Protein AF-A0A2D9SMF4-F1 (afdb_monomer_lite)

Radius of gyration: 14.42 Å; chains: 1; bounding box: 42×26×38 Å

Structure (mmCIF, N/CA/C/O backbone):
data_AF-A0A2D9SMF4-F1
#
_entry.id   AF-A0A2D9SMF4-F1
#
loop_
_atom_site.group_PDB
_atom_site.id
_atom_site.type_symbol
_atom_site.label_atom_id
_atom_site.label_alt_id
_atom_site.label_comp_id
_atom_site.label_asym_id
_atom_site.label_entity_id
_atom_site.label_seq_id
_atom_site.pdbx_PDB_ins_code
_atom_site.Cartn_x
_atom_site.Cartn_y
_atom_site.Cartn_z
_atom_site.occupancy
_atom_site.B_iso_or_equiv
_atom_site.auth_seq_id
_atom_site.auth_comp_id
_atom_site.auth_asym_id
_atom_site.auth_atom_id
_atom_site.pdbx_PDB_model_num
ATOM 1 N N . MET A 1 1 ? 7.906 -15.398 -2.669 1.00 66.38 1 MET A N 1
ATOM 2 C CA . MET A 1 1 ? 8.254 -15.524 -1.232 1.00 66.38 1 MET A CA 1
ATOM 3 C C . MET A 1 1 ? 7.591 -14.333 -0.578 1.00 66.38 1 MET A C 1
ATOM 5 O O . MET A 1 1 ? 7.629 -13.285 -1.203 1.00 66.38 1 MET A O 1
ATOM 9 N N . ALA A 1 2 ? 6.943 -14.506 0.573 1.00 82.75 2 ALA A N 1
ATOM 10 C CA . ALA A 1 2 ? 6.268 -13.397 1.237 1.00 82.75 2 ALA A CA 1
ATOM 11 C C . ALA A 1 2 ? 7.266 -12.656 2.137 1.00 82.75 2 ALA A C 1
ATOM 13 O O . ALA A 1 2 ? 7.947 -13.290 2.951 1.00 82.75 2 ALA A O 1
ATOM 14 N N . TYR A 1 3 ? 7.357 -11.345 1.957 1.00 92.56 3 TYR A N 1
ATOM 15 C CA . TYR A 1 3 ? 8.221 -10.429 2.697 1.00 92.56 3 TYR A CA 1
ATOM 16 C C . TYR A 1 3 ? 7.369 -9.547 3.600 1.00 92.56 3 TYR A C 1
ATOM 18 O O . TYR A 1 3 ? 6.194 -9.333 3.318 1.00 92.56 3 TYR A O 1
ATOM 26 N N . GLU A 1 4 ? 7.949 -9.032 4.682 1.00 94.94 4 GLU A N 1
ATOM 27 C CA . GLU A 1 4 ? 7.262 -8.147 5.623 1.00 94.94 4 GLU A CA 1
ATOM 28 C C . GLU A 1 4 ? 8.028 -6.828 5.755 1.00 94.94 4 GLU A C 1
ATOM 30 O O . GLU A 1 4 ? 9.253 -6.827 5.874 1.00 94.94 4 GLU A O 1
ATOM 35 N N . HIS A 1 5 ? 7.305 -5.709 5.748 1.00 96.12 5 HIS A N 1
ATOM 36 C CA . HIS A 1 5 ? 7.862 -4.371 5.917 1.00 96.12 5 HIS A CA 1
ATOM 37 C C . HIS A 1 5 ? 6.987 -3.506 6.828 1.00 96.12 5 HIS A C 1
ATOM 39 O O . HIS A 1 5 ? 5.758 -3.479 6.710 1.00 96.12 5 HIS A O 1
ATOM 45 N N . GLU A 1 6 ? 7.622 -2.770 7.737 1.00 97.31 6 GLU A N 1
ATOM 46 C CA . GLU A 1 6 ? 6.954 -1.799 8.604 1.00 97.31 6 GLU A CA 1
ATOM 47 C C . GLU A 1 6 ? 7.037 -0.402 7.986 1.00 97.31 6 GLU A C 1
ATOM 49 O O . GLU A 1 6 ? 8.119 0.137 7.770 1.00 97.31 6 GLU A O 1
ATOM 54 N N . THR A 1 7 ? 5.884 0.224 7.753 1.00 96.81 7 THR A N 1
ATOM 55 C CA . THR A 1 7 ? 5.809 1.570 7.173 1.00 96.81 7 THR A CA 1
ATOM 56 C C . THR A 1 7 ? 4.678 2.388 7.793 1.00 96.81 7 THR A C 1
ATOM 58 O O . THR A 1 7 ? 4.005 1.984 8.747 1.00 96.81 7 THR A O 1
ATOM 61 N N . THR A 1 8 ? 4.455 3.584 7.261 1.00 97.00 8 THR A N 1
ATOM 62 C CA . THR A 1 8 ? 3.312 4.423 7.596 1.00 97.00 8 THR A CA 1
ATOM 63 C C . THR A 1 8 ? 2.464 4.699 6.366 1.00 97.00 8 THR A C 1
ATOM 65 O O . THR A 1 8 ? 2.980 4.796 5.259 1.00 97.00 8 THR A O 1
ATOM 68 N N . VAL A 1 9 ? 1.156 4.859 6.560 1.00 95.81 9 VAL A N 1
ATOM 69 C CA . VAL A 1 9 ? 0.205 5.234 5.502 1.00 95.81 9 VAL A CA 1
ATOM 70 C C . VAL A 1 9 ? -0.640 6.434 5.912 1.00 95.81 9 VAL A C 1
ATOM 72 O O . VAL A 1 9 ? -0.757 6.757 7.097 1.00 95.81 9 VAL A O 1
ATOM 75 N N . LEU A 1 10 ? -1.259 7.098 4.935 1.00 94.44 10 LEU A N 1
ATOM 76 C CA . LEU A 1 10 ? -2.224 8.186 5.132 1.00 94.44 10 LEU A CA 1
ATOM 77 C C . LEU A 1 10 ? -1.696 9.316 6.036 1.00 94.44 10 LEU A C 1
ATOM 79 O O . LEU A 1 10 ? -2.441 9.875 6.845 1.00 94.44 10 LEU A O 1
ATOM 83 N N . GLY A 1 11 ? -0.408 9.640 5.910 1.00 88.81 11 GLY A N 1
ATOM 84 C CA . GLY A 1 11 ? 0.231 10.709 6.680 1.00 88.81 11 GLY A CA 1
ATOM 85 C C . GLY A 1 11 ? 0.642 10.327 8.106 1.00 88.81 11 GLY A C 1
ATOM 86 O O . GLY A 1 11 ? 0.727 11.213 8.955 1.00 88.81 11 GLY A O 1
ATOM 87 N N . GLY A 1 12 ? 0.894 9.041 8.381 1.00 94.81 12 GLY A N 1
ATOM 88 C CA . GLY A 1 12 ? 1.605 8.617 9.595 1.00 94.81 12 GLY A CA 1
ATOM 89 C C . GLY A 1 12 ? 0.977 7.469 10.384 1.00 94.81 12 GLY A C 1
ATOM 90 O O . GLY A 1 12 ? 1.433 7.190 11.488 1.00 94.81 12 GLY A O 1
ATOM 91 N N . LEU A 1 13 ? -0.068 6.810 9.875 1.00 96.75 13 LEU A N 1
ATOM 92 C CA . LEU A 1 13 ? -0.634 5.627 10.524 1.00 96.75 13 LEU A CA 1
ATOM 93 C C . LEU A 1 13 ? 0.337 4.443 10.368 1.00 96.75 13 LEU A C 1
ATOM 95 O O . LEU A 1 13 ? 0.529 4.015 9.232 1.00 96.75 13 LEU A O 1
ATOM 99 N N . PRO A 1 14 ? 0.908 3.880 11.451 1.00 97.81 14 PRO A N 1
ATOM 100 C CA . PRO A 1 14 ? 1.838 2.760 11.344 1.00 97.81 14 PRO A CA 1
ATOM 101 C C . PRO A 1 14 ? 1.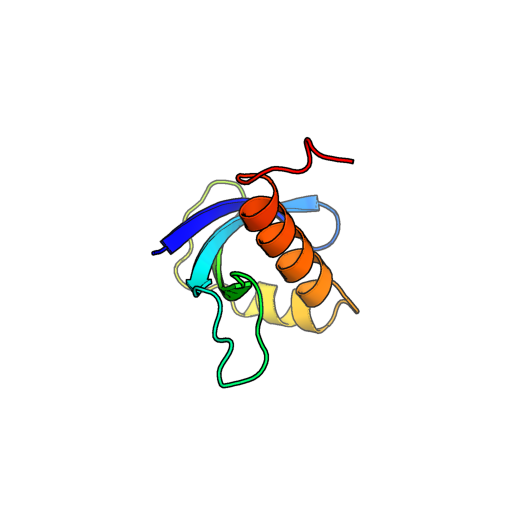116 1.488 10.911 1.00 97.81 14 PRO A C 1
ATOM 103 O O . PRO A 1 14 ? 0.076 1.129 11.483 1.00 97.81 14 PRO A O 1
ATOM 106 N N . VAL A 1 15 ? 1.683 0.795 9.932 1.00 97.88 15 VAL A N 1
ATOM 107 C CA . VAL A 1 15 ? 1.181 -0.473 9.412 1.00 97.88 15 VAL A CA 1
ATOM 108 C C . VAL A 1 15 ? 2.334 -1.429 9.145 1.00 97.88 15 VAL A C 1
ATOM 110 O O . VAL A 1 15 ? 3.454 -1.010 8.869 1.00 97.88 15 VAL A O 1
ATOM 113 N N . THR A 1 16 ? 2.023 -2.714 9.193 1.00 97.75 16 THR A N 1
ATOM 114 C CA . THR A 1 16 ? 2.897 -3.774 8.699 1.00 97.75 16 THR A CA 1
ATOM 115 C C . THR A 1 16 ? 2.283 -4.302 7.415 1.00 97.75 16 THR A C 1
ATOM 117 O O . THR A 1 16 ? 1.094 -4.653 7.400 1.00 97.75 16 THR A O 1
ATOM 120 N N . ILE A 1 17 ? 3.074 -4.308 6.351 1.00 96.44 17 ILE A N 1
ATOM 121 C CA . ILE A 1 17 ? 2.702 -4.794 5.030 1.00 96.44 17 ILE A CA 1
ATOM 122 C C . ILE A 1 17 ? 3.421 -6.112 4.792 1.00 96.44 17 ILE A C 1
ATOM 124 O O . ILE A 1 17 ? 4.623 -6.204 5.006 1.00 96.44 17 ILE A O 1
ATOM 128 N N . GLU A 1 18 ? 2.679 -7.110 4.338 1.00 96.12 18 GLU A N 1
ATOM 129 C CA . GLU A 1 18 ? 3.239 -8.317 3.748 1.00 96.12 18 GLU A CA 1
ATOM 130 C C . GLU A 1 18 ? 3.059 -8.230 2.229 1.00 96.12 18 GLU A C 1
ATOM 132 O O . GLU A 1 18 ? 2.054 -7.695 1.753 1.00 96.12 18 GLU A O 1
ATOM 137 N N . TYR A 1 19 ? 4.053 -8.664 1.465 1.00 95.81 19 TYR A N 1
ATOM 138 C CA . TYR A 1 19 ? 4.057 -8.522 0.013 1.00 95.81 19 TYR A CA 1
ATOM 139 C C . TYR A 1 19 ? 4.784 -9.668 -0.676 1.00 95.81 19 TYR A C 1
ATOM 141 O O . TYR A 1 19 ? 5.670 -10.303 -0.103 1.00 95.81 19 TYR A O 1
ATOM 149 N N . ASP A 1 20 ? 4.393 -9.917 -1.920 1.00 94.56 20 ASP A N 1
ATOM 150 C CA . ASP A 1 20 ? 5.001 -10.916 -2.784 1.00 94.56 20 ASP A CA 1
ATOM 151 C C . ASP A 1 20 ? 5.887 -10.253 -3.834 1.00 94.56 20 ASP A C 1
ATOM 153 O O . ASP A 1 20 ? 5.519 -9.260 -4.468 1.00 94.56 20 ASP A O 1
ATOM 157 N N . VAL A 1 21 ? 7.050 -10.862 -4.043 1.00 92.62 21 VAL A N 1
ATOM 158 C CA . VAL A 1 21 ? 8.031 -10.441 -5.042 1.00 92.62 21 VAL A CA 1
ATOM 159 C C . VAL A 1 21 ? 8.147 -11.519 -6.101 1.00 92.62 21 VAL A C 1
ATOM 161 O O . VAL A 1 21 ? 8.305 -12.708 -5.791 1.00 92.62 21 VAL A O 1
ATOM 164 N N . GLN A 1 22 ? 8.077 -11.085 -7.351 1.00 91.31 22 GLN A N 1
ATOM 165 C CA . GLN A 1 22 ? 8.310 -11.908 -8.526 1.00 91.31 22 GLN A CA 1
ATOM 166 C C . GLN A 1 22 ? 9.699 -11.611 -9.083 1.00 91.31 22 GLN A C 1
ATOM 168 O O . GLN A 1 22 ? 10.236 -10.510 -8.939 1.00 91.31 22 GLN A O 1
ATOM 173 N N . GLY A 1 23 ? 10.300 -12.619 -9.712 1.00 89.06 23 GLY A N 1
ATOM 174 C CA . GLY A 1 23 ? 11.552 -12.437 -10.439 1.00 89.06 23 GLY A CA 1
ATOM 175 C C . GLY A 1 23 ? 11.351 -11.618 -11.715 1.00 89.06 23 GLY A C 1
ATOM 176 O O . GLY A 1 23 ? 10.227 -11.371 -12.140 1.00 89.06 23 GLY A O 1
ATOM 177 N N . ALA A 1 24 ? 12.456 -11.237 -12.354 1.00 90.88 24 ALA A N 1
ATOM 178 C CA . ALA A 1 24 ? 12.395 -10.661 -13.693 1.00 90.88 24 ALA A CA 1
ATOM 179 C C . ALA A 1 24 ? 11.709 -11.631 -14.671 1.00 90.88 24 ALA A C 1
ATOM 181 O O . ALA A 1 24 ? 12.020 -12.826 -14.684 1.00 90.88 24 ALA A O 1
ATOM 182 N N . GLU A 1 25 ? 10.848 -11.095 -15.535 1.00 90.50 25 GLU A N 1
ATOM 183 C CA . GLU A 1 25 ? 10.167 -11.814 -16.618 1.00 90.50 25 GLU A CA 1
ATOM 184 C C . GLU A 1 25 ? 10.518 -11.167 -17.978 1.00 90.50 25 GLU A C 1
ATOM 186 O O . GLU A 1 25 ? 9.753 -10.368 -18.539 1.00 90.50 25 GLU A O 1
ATOM 191 N N . PRO A 1 26 ? 11.717 -11.450 -18.534 1.00 90.75 26 PRO A N 1
ATOM 192 C CA . PRO A 1 26 ? 12.204 -10.768 -19.735 1.00 90.75 26 PRO A CA 1
ATOM 193 C C . PRO A 1 26 ? 11.360 -11.046 -20.983 1.00 90.75 26 PRO A C 1
ATOM 195 O O . PRO A 1 26 ? 11.364 -10.253 -21.923 1.00 90.75 26 PRO A O 1
ATOM 198 N N . ASP A 1 27 ? 10.641 -12.168 -21.005 1.00 94.00 27 ASP A N 1
ATOM 199 C CA . ASP A 1 27 ? 9.742 -12.579 -22.082 1.00 94.00 27 ASP A CA 1
ATOM 200 C C . ASP A 1 27 ? 8.523 -11.660 -22.231 1.00 94.00 27 ASP A C 1
ATOM 202 O O . ASP A 1 27 ? 7.995 -11.522 -23.337 1.00 94.00 27 ASP A O 1
ATOM 206 N N . VAL A 1 28 ? 8.137 -10.963 -21.160 1.00 92.06 28 VAL A N 1
ATOM 207 C CA . VAL A 1 28 ? 7.083 -9.934 -21.164 1.00 92.06 28 VAL A CA 1
ATOM 208 C C . VAL A 1 28 ? 7.633 -8.514 -20.984 1.00 92.06 28 VAL A C 1
ATOM 210 O O . VAL A 1 28 ? 6.869 -7.557 -20.871 1.00 92.06 28 VAL A O 1
ATOM 213 N N . GLY A 1 29 ? 8.960 -8.351 -21.034 1.00 90.12 29 GLY A N 1
ATOM 214 C CA . GLY A 1 29 ? 9.636 -7.053 -20.977 1.00 90.12 29 GLY A CA 1
ATOM 215 C C . GLY A 1 29 ? 9.930 -6.533 -19.567 1.00 90.12 29 GLY A C 1
ATOM 216 O O . GLY A 1 29 ? 10.296 -5.365 -19.434 1.00 90.12 29 GLY A O 1
ATOM 217 N N . ILE A 1 30 ? 9.808 -7.369 -18.533 1.00 87.94 30 ILE A N 1
ATOM 218 C CA . ILE A 1 30 ? 10.142 -7.018 -17.150 1.00 87.94 30 ILE A CA 1
ATOM 219 C C . ILE A 1 30 ? 11.582 -7.462 -16.868 1.00 87.94 30 ILE A C 1
ATOM 221 O O . ILE A 1 30 ? 11.891 -8.649 -16.843 1.00 87.94 30 ILE A O 1
ATOM 225 N N . MET A 1 31 ? 12.487 -6.501 -16.689 1.00 89.44 31 MET A N 1
ATOM 226 C CA . MET A 1 31 ? 13.937 -6.762 -16.641 1.00 89.44 31 MET A CA 1
ATOM 227 C C . MET A 1 31 ? 14.510 -6.903 -15.225 1.00 89.44 31 MET A C 1
ATOM 229 O O . MET A 1 31 ? 15.692 -7.207 -15.076 1.00 89.44 31 MET A O 1
ATOM 233 N N . SER A 1 32 ? 13.686 -6.704 -14.199 1.00 86.94 32 SER A N 1
ATOM 234 C CA . SER A 1 32 ? 14.076 -6.737 -12.787 1.00 86.94 32 SER A CA 1
ATOM 235 C C . SER A 1 32 ? 12.994 -7.435 -11.968 1.00 86.94 32 SER A C 1
ATOM 237 O O . SER A 1 32 ? 11.870 -7.587 -12.446 1.00 86.94 32 SER A O 1
ATOM 239 N N . SER A 1 33 ? 13.333 -7.876 -10.755 1.00 90.56 33 SER A N 1
ATOM 240 C CA . SER A 1 33 ? 12.320 -8.285 -9.779 1.00 90.56 33 SER A CA 1
ATOM 241 C C . SER A 1 33 ? 11.316 -7.158 -9.550 1.00 90.56 33 SER A C 1
ATOM 243 O O . SER A 1 33 ? 11.619 -5.988 -9.779 1.00 90.56 33 SER A O 1
ATOM 245 N N . TYR A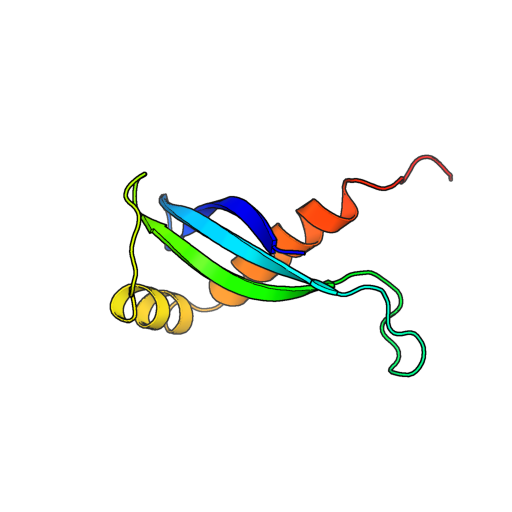 1 34 ? 10.109 -7.515 -9.134 1.00 90.00 34 TYR A N 1
ATOM 246 C CA . TYR A 1 34 ? 9.077 -6.533 -8.846 1.00 90.00 34 TYR A CA 1
ATOM 247 C C . TYR A 1 34 ? 8.139 -7.033 -7.758 1.00 90.00 34 TYR A C 1
ATOM 249 O O . TYR A 1 34 ? 7.865 -8.229 -7.641 1.00 90.00 34 TYR A O 1
ATOM 257 N N . VAL A 1 35 ? 7.606 -6.090 -6.990 1.00 92.94 35 VAL A N 1
ATOM 258 C CA . VAL A 1 35 ? 6.500 -6.349 -6.069 1.00 92.94 35 VAL A CA 1
ATOM 259 C C . VAL A 1 35 ? 5.240 -6.562 -6.893 1.00 92.94 35 VAL A C 1
ATOM 261 O O . VAL A 1 35 ? 4.863 -5.690 -7.679 1.00 92.94 35 VAL A O 1
ATOM 264 N N . ASP A 1 36 ? 4.595 -7.708 -6.721 1.00 91.81 36 ASP A N 1
ATOM 265 C CA . ASP A 1 36 ? 3.395 -8.113 -7.455 1.00 91.81 36 ASP A CA 1
ATOM 266 C C . ASP A 1 36 ? 2.146 -7.662 -6.697 1.00 91.81 36 ASP A C 1
ATOM 268 O O . ASP A 1 36 ? 1.481 -6.691 -7.093 1.00 91.81 36 ASP A O 1
ATOM 272 N N . ASP A 1 37 ? 1.952 -8.270 -5.526 1.00 93.06 37 ASP A N 1
ATOM 273 C CA . ASP A 1 37 ? 0.855 -8.031 -4.597 1.00 93.06 37 ASP A CA 1
ATOM 274 C C . ASP A 1 37 ? 1.369 -7.602 -3.217 1.00 93.06 37 ASP A C 1
ATOM 276 O O . ASP A 1 37 ? 2.458 -7.979 -2.787 1.00 93.06 37 ASP A O 1
ATOM 280 N N . TRP A 1 38 ? 0.557 -6.823 -2.499 1.00 94.69 38 TRP A N 1
ATOM 281 C CA . TRP A 1 38 ? 0.831 -6.415 -1.121 1.00 94.69 38 TRP A CA 1
ATOM 282 C C . TRP A 1 38 ? -0.456 -6.303 -0.300 1.00 94.69 38 TRP A C 1
ATOM 284 O O . TRP A 1 38 ? -1.532 -5.975 -0.812 1.00 94.69 38 TRP A O 1
ATOM 294 N N . TRP A 1 39 ? -0.363 -6.563 1.003 1.00 94.94 39 TRP A N 1
ATOM 295 C CA . TRP A 1 39 ? -1.488 -6.493 1.926 1.00 94.94 39 TRP A CA 1
ATOM 296 C C . TRP A 1 39 ? -1.088 -6.056 3.334 1.00 94.94 39 TRP A C 1
ATOM 298 O O . TRP A 1 39 ? -0.004 -6.333 3.828 1.00 94.94 39 TRP A O 1
ATOM 308 N N . ILE A 1 40 ? -1.999 -5.363 4.018 1.00 96.25 40 ILE A N 1
ATOM 309 C CA . ILE A 1 40 ? -1.786 -4.893 5.388 1.00 96.25 40 ILE A CA 1
ATOM 310 C C . ILE A 1 40 ? -2.129 -6.024 6.355 1.00 96.25 40 ILE A C 1
ATOM 312 O O . ILE A 1 40 ? -3.286 -6.446 6.444 1.00 96.25 40 ILE A O 1
ATOM 316 N N . VAL A 1 41 ? -1.135 -6.465 7.122 1.00 96.75 41 VAL A N 1
ATOM 317 C CA . VAL A 1 41 ? -1.265 -7.550 8.109 1.00 96.75 41 VAL A CA 1
ATOM 318 C C . VAL A 1 41 ? -1.350 -7.049 9.539 1.00 96.75 41 VAL A C 1
ATOM 320 O O . VAL A 1 41 ? -1.926 -7.728 10.389 1.00 96.75 41 VAL A O 1
ATOM 323 N N . ALA A 1 42 ? -0.851 -5.844 9.822 1.00 97.44 42 ALA A N 1
ATOM 324 C CA . ALA A 1 42 ? -1.007 -5.214 11.126 1.00 97.44 42 ALA A CA 1
ATOM 325 C C . ALA A 1 42 ? -1.218 -3.703 11.024 1.00 97.44 42 ALA A C 1
ATOM 327 O O . ALA A 1 42 ? -0.729 -3.037 10.117 1.00 97.44 42 ALA A O 1
ATOM 328 N N . ILE A 1 43 ? -1.950 -3.153 11.993 1.00 97.06 43 ILE A N 1
ATOM 329 C CA . ILE A 1 43 ? -2.151 -1.711 12.160 1.00 97.06 43 ILE A CA 1
ATOM 330 C C . ILE A 1 43 ? -1.737 -1.359 13.583 1.00 97.06 43 ILE A C 1
ATOM 332 O O . ILE A 1 43 ? -2.274 -1.922 14.541 1.00 97.06 43 ILE A O 1
ATOM 336 N N . ASN A 1 44 ? -0.799 -0.423 13.729 1.00 95.62 44 ASN A N 1
ATOM 337 C CA . ASN A 1 44 ? -0.272 0.009 15.024 1.00 95.62 44 ASN A CA 1
ATOM 338 C C . ASN A 1 44 ? 0.183 -1.180 15.905 1.00 95.62 44 ASN A C 1
ATOM 340 O O . ASN A 1 44 ? -0.225 -1.307 17.064 1.00 95.62 44 ASN A O 1
ATOM 344 N N . GLY A 1 45 ? 0.941 -2.107 15.307 1.00 94.44 45 GLY A N 1
ATOM 345 C CA . GLY A 1 45 ? 1.469 -3.310 15.964 1.00 94.44 45 GLY A CA 1
ATOM 346 C C . GLY A 1 45 ? 0.430 -4.387 16.302 1.00 94.44 45 GLY A C 1
ATOM 347 O O . GLY A 1 45 ? 0.726 -5.318 17.048 1.00 94.44 45 GLY A O 1
ATOM 348 N N . ARG A 1 46 ? -0.810 -4.275 15.806 1.00 96.06 46 ARG A N 1
ATOM 349 C CA . ARG A 1 46 ? -1.866 -5.273 16.035 1.00 96.06 46 ARG A CA 1
ATOM 350 C C . ARG A 1 46 ? -2.244 -5.967 14.741 1.00 96.06 46 ARG A C 1
ATOM 352 O O . ARG A 1 46 ? -2.700 -5.301 13.816 1.00 96.06 46 ARG A O 1
ATOM 359 N N . ALA A 1 47 ? -2.125 -7.293 14.725 1.00 96.31 47 ALA A N 1
ATOM 360 C CA . ALA A 1 47 ? -2.519 -8.111 13.586 1.00 96.31 47 ALA A CA 1
ATOM 361 C C . ALA A 1 47 ? -3.998 -7.899 13.220 1.00 96.31 47 ALA A C 1
ATOM 363 O O . ALA A 1 47 ? -4.880 -7.887 14.088 1.00 96.31 47 ALA A O 1
ATOM 364 N N . VAL A 1 48 ? -4.274 -7.762 11.927 1.00 94.69 48 VAL A N 1
ATOM 365 C CA . VAL A 1 48 ? -5.611 -7.579 11.365 1.00 94.69 48 VAL A CA 1
ATOM 366 C C . VAL A 1 48 ? -5.855 -8.614 10.274 1.00 94.69 48 VAL A C 1
ATOM 368 O O . VAL A 1 48 ? -4.975 -8.931 9.490 1.00 94.69 48 VAL A O 1
ATOM 371 N N . LYS A 1 49 ? -7.074 -9.163 10.220 1.00 86.69 49 LYS A N 1
ATOM 372 C CA . LYS A 1 49 ? -7.468 -10.107 9.156 1.00 86.69 49 LYS A CA 1
ATOM 373 C C . LYS A 1 49 ? -8.124 -9.424 7.959 1.00 86.69 49 LYS A C 1
ATOM 375 O O . LYS A 1 49 ? -8.133 -9.986 6.873 1.00 86.69 49 LYS A O 1
ATOM 380 N N . LYS A 1 50 ? -8.765 -8.274 8.189 1.00 88.38 50 LYS A N 1
ATOM 381 C CA . LYS A 1 50 ? -9.451 -7.460 7.177 1.00 88.38 50 LYS A CA 1
ATOM 382 C C . LYS A 1 50 ? -9.419 -5.997 7.590 1.00 88.38 50 LYS A C 1
ATOM 384 O O . LYS A 1 50 ? -9.758 -5.672 8.730 1.00 88.38 50 LYS A O 1
ATOM 389 N N . CYS A 1 51 ? -9.078 -5.124 6.654 1.00 92.50 51 CYS A N 1
ATOM 390 C CA . CYS A 1 51 ? -9.033 -3.681 6.863 1.00 92.50 51 CYS A CA 1
ATOM 391 C C . CYS A 1 51 ? -9.558 -2.910 5.643 1.00 92.50 51 CYS A C 1
ATOM 393 O O . CYS A 1 51 ? -8.982 -1.905 5.246 1.00 92.50 51 CYS A O 1
ATOM 395 N N . ASP A 1 52 ? -10.690 -3.340 5.074 1.00 94.62 52 ASP A N 1
ATOM 396 C CA . ASP A 1 52 ? -11.307 -2.738 3.875 1.00 94.62 52 ASP A CA 1
ATOM 397 C C . ASP A 1 52 ? -11.499 -1.217 3.985 1.00 94.62 52 ASP A C 1
ATOM 399 O O . ASP A 1 52 ? -11.394 -0.488 3.002 1.00 94.62 52 ASP A O 1
ATOM 403 N N . TRP A 1 5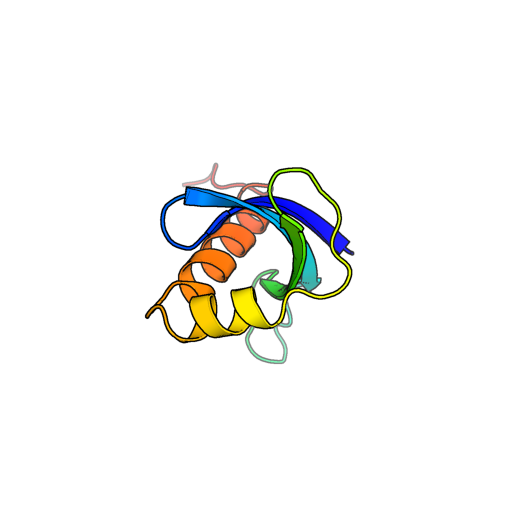3 ? -11.784 -0.716 5.192 1.00 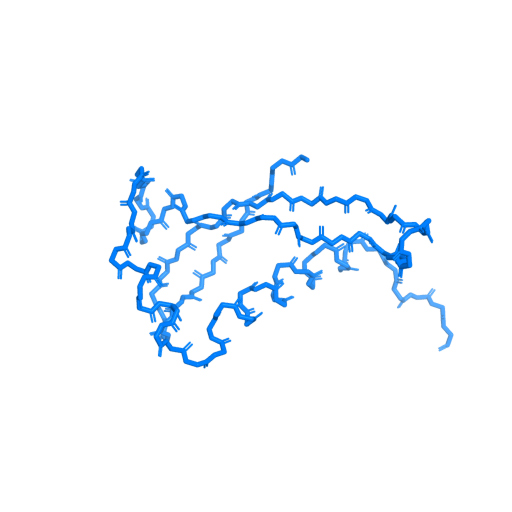93.94 53 TRP A N 1
ATOM 404 C CA . TRP A 1 53 ? -11.923 0.721 5.438 1.00 93.94 53 TRP A CA 1
ATOM 405 C C . TRP A 1 53 ? -10.620 1.489 5.179 1.00 93.94 53 TRP A C 1
ATOM 407 O O . TRP A 1 53 ? -10.680 2.649 4.780 1.00 93.94 53 TRP A O 1
ATOM 417 N N . LEU A 1 54 ? -9.467 0.861 5.421 1.00 95.00 54 LEU A N 1
ATOM 418 C CA . LEU A 1 54 ? -8.150 1.455 5.239 1.00 95.00 54 LEU A CA 1
ATOM 419 C C . LEU A 1 54 ? -7.772 1.452 3.759 1.00 95.00 54 LEU A C 1
ATOM 421 O O . LEU A 1 54 ? -7.403 2.504 3.249 1.00 95.00 54 LEU A O 1
ATOM 425 N N . TYR A 1 55 ? -8.000 0.337 3.058 1.00 95.50 55 TYR A N 1
ATOM 426 C CA . TYR A 1 55 ? -7.832 0.257 1.603 1.00 95.50 55 TYR A CA 1
ATOM 427 C C . TYR A 1 55 ? -8.656 1.316 0.870 1.00 95.50 55 TYR A C 1
ATOM 429 O O . TYR A 1 55 ? -8.104 2.108 0.123 1.00 95.50 55 TYR A O 1
ATOM 437 N N . ARG A 1 56 ? -9.945 1.468 1.207 1.00 96.12 56 ARG A N 1
ATOM 438 C CA . ARG A 1 56 ? -10.789 2.534 0.629 1.00 96.12 56 ARG A CA 1
ATOM 439 C C . ARG A 1 56 ? -10.219 3.938 0.822 1.00 96.12 56 ARG A C 1
ATOM 441 O O . ARG A 1 56 ? -10.475 4.817 0.006 1.00 96.12 56 ARG A O 1
ATOM 448 N N . ARG A 1 57 ? -9.524 4.181 1.937 1.00 96.69 57 ARG A N 1
ATOM 449 C CA . ARG A 1 57 ? -8.891 5.477 2.205 1.00 96.69 57 ARG A CA 1
ATOM 450 C C . ARG A 1 57 ? -7.594 5.633 1.426 1.00 96.69 57 ARG A C 1
ATOM 452 O O . ARG A 1 57 ? -7.382 6.717 0.904 1.00 96.69 57 ARG A O 1
ATOM 459 N N . ILE A 1 58 ? -6.782 4.583 1.337 1.00 95.81 58 ILE A N 1
ATOM 460 C CA . ILE A 1 58 ? -5.573 4.547 0.504 1.00 95.81 58 ILE A CA 1
ATOM 461 C C . ILE A 1 58 ? -5.951 4.829 -0.953 1.00 95.81 58 ILE A C 1
ATOM 463 O O . ILE A 1 58 ? -5.429 5.772 -1.533 1.00 95.81 58 ILE A O 1
ATOM 467 N N . ASP A 1 59 ? -6.952 4.132 -1.490 1.00 94.75 59 ASP A N 1
ATOM 468 C CA . ASP A 1 59 ? -7.426 4.316 -2.868 1.00 94.75 59 ASP A CA 1
ATOM 469 C C . ASP A 1 59 ? -7.997 5.723 -3.118 1.00 94.75 59 ASP A C 1
ATOM 471 O O . ASP A 1 59 ? -7.887 6.274 -4.213 1.00 94.75 59 ASP A O 1
ATOM 475 N N . ALA A 1 60 ? -8.620 6.329 -2.101 1.00 96.38 60 ALA A N 1
ATOM 476 C CA . ALA A 1 60 ? -9.142 7.692 -2.189 1.00 96.38 60 ALA A CA 1
ATOM 477 C C . ALA A 1 60 ? -8.046 8.767 -2.062 1.00 96.38 60 ALA A C 1
ATOM 479 O O . ALA A 1 60 ? -8.248 9.907 -2.492 1.00 96.38 60 ALA A O 1
ATOM 480 N N . THR A 1 61 ? -6.899 8.440 -1.463 1.00 96.81 61 THR A N 1
ATOM 481 C CA . THR A 1 61 ? -5.753 9.340 -1.342 1.00 96.81 61 THR A CA 1
ATOM 482 C C . THR A 1 61 ? -4.872 9.198 -2.578 1.00 96.81 61 THR A C 1
ATOM 484 O O . THR A 1 61 ? -4.151 8.221 -2.755 1.00 96.81 61 THR A O 1
ATOM 487 N N . LYS A 1 62 ? -4.919 10.210 -3.451 1.00 95.62 62 LYS A N 1
ATOM 488 C CA . LYS A 1 62 ? -4.168 10.226 -4.711 1.00 95.62 62 LYS A CA 1
ATOM 489 C C . LYS A 1 62 ? -2.679 9.919 -4.485 1.00 95.62 62 LYS A C 1
ATOM 491 O O . LYS A 1 62 ? -1.999 10.691 -3.815 1.00 95.62 62 LYS A O 1
ATOM 496 N N . GLY A 1 63 ? -2.199 8.849 -5.118 1.00 93.88 63 GLY A N 1
ATOM 497 C CA . GLY A 1 63 ? -0.795 8.433 -5.109 1.00 93.88 63 GLY A CA 1
ATOM 498 C C . GLY A 1 63 ? -0.356 7.657 -3.866 1.00 93.88 63 GLY A C 1
ATOM 499 O O . GLY A 1 63 ? 0.804 7.280 -3.794 1.00 93.88 63 GLY A O 1
ATOM 500 N N . GLU A 1 64 ? -1.238 7.391 -2.895 1.00 95.88 64 GLU A N 1
ATOM 501 C CA . GLU A 1 64 ? -0.842 6.655 -1.685 1.00 95.88 64 GLU A CA 1
ATOM 502 C C . GLU A 1 64 ? -0.511 5.191 -1.993 1.00 95.88 64 GLU A C 1
ATOM 504 O O . GLU A 1 64 ? 0.481 4.674 -1.492 1.00 95.88 64 GLU A O 1
ATOM 509 N N . SER A 1 65 ? -1.308 4.535 -2.843 1.00 94.25 65 SER A N 1
ATOM 510 C CA . SER A 1 65 ? -1.026 3.160 -3.275 1.00 94.25 65 SER A CA 1
ATOM 511 C C . SER A 1 65 ? 0.261 3.067 -4.097 1.00 94.25 65 SER A C 1
ATOM 513 O O . SER A 1 65 ? 1.024 2.124 -3.911 1.00 94.25 65 SER A O 1
ATOM 515 N N . ASP A 1 66 ? 0.503 4.035 -4.986 1.00 94.19 66 ASP A N 1
ATOM 516 C CA . ASP A 1 66 ? 1.720 4.076 -5.806 1.00 94.19 66 ASP A CA 1
ATOM 517 C C . ASP A 1 66 ? 2.946 4.280 -4.912 1.00 94.19 66 ASP A C 1
ATOM 519 O O . ASP A 1 66 ? 3.891 3.511 -4.995 1.00 94.19 66 ASP A O 1
ATOM 523 N N . ARG A 1 67 ? 2.874 5.214 -3.952 1.00 95.69 67 ARG A N 1
ATOM 524 C CA . ARG A 1 67 ? 3.933 5.446 -2.959 1.00 95.69 67 ARG A CA 1
ATOM 525 C C . ARG A 1 67 ? 4.282 4.180 -2.176 1.00 95.69 67 ARG A C 1
ATOM 527 O O . ARG A 1 67 ? 5.457 3.917 -1.960 1.00 95.69 67 ARG A O 1
ATOM 534 N N . ILE A 1 68 ? 3.274 3.427 -1.724 1.00 95.50 68 ILE A N 1
ATOM 535 C CA . ILE A 1 68 ? 3.496 2.155 -1.022 1.00 95.50 68 ILE A CA 1
ATOM 536 C C . ILE A 1 68 ? 4.211 1.170 -1.950 1.00 95.50 68 ILE A C 1
ATOM 538 O O . ILE A 1 68 ? 5.187 0.555 -1.543 1.00 95.50 68 ILE A O 1
ATOM 542 N N . ARG A 1 69 ? 3.753 1.027 -3.198 1.00 94.00 69 ARG A N 1
ATOM 543 C CA . ARG A 1 69 ? 4.369 0.105 -4.158 1.00 94.00 69 ARG A CA 1
ATOM 544 C C . ARG A 1 69 ? 5.810 0.502 -4.480 1.00 94.00 69 ARG A C 1
ATOM 546 O O . ARG A 1 69 ? 6.662 -0.377 -4.508 1.00 94.00 69 ARG A O 1
ATOM 553 N N . ASP A 1 70 ? 6.080 1.783 -4.697 1.00 93.88 70 ASP A N 1
ATOM 554 C CA . ASP A 1 70 ? 7.422 2.300 -4.976 1.00 93.88 70 ASP A CA 1
ATOM 555 C C . ASP A 1 70 ? 8.365 2.020 -3.799 1.00 93.88 70 ASP A C 1
ATOM 557 O O . ASP A 1 70 ? 9.431 1.449 -4.001 1.00 93.88 70 ASP A O 1
ATOM 561 N N . GLU A 1 71 ? 7.929 2.302 -2.567 1.00 94.69 71 GLU A N 1
ATOM 562 C CA . GLU A 1 71 ? 8.688 2.005 -1.344 1.00 94.69 71 GLU A CA 1
ATOM 563 C C . GLU A 1 71 ? 9.040 0.514 -1.232 1.00 94.69 71 GLU A C 1
ATOM 565 O O . GLU A 1 71 ? 10.178 0.169 -0.929 1.00 94.69 71 GLU A O 1
ATOM 570 N N . LEU A 1 72 ? 8.089 -0.383 -1.512 1.00 94.25 72 LEU A N 1
ATOM 571 C CA . LEU A 1 72 ? 8.345 -1.825 -1.470 1.00 94.25 72 LEU A CA 1
ATOM 572 C C . LEU A 1 72 ? 9.291 -2.289 -2.590 1.00 94.25 72 LEU A C 1
ATOM 574 O O . LEU A 1 72 ? 10.112 -3.167 -2.357 1.00 94.25 72 LEU A O 1
ATOM 578 N N . ASN A 1 73 ? 9.202 -1.713 -3.795 1.00 91.81 73 ASN A N 1
ATOM 579 C CA . ASN A 1 73 ? 10.138 -2.048 -4.876 1.00 91.81 73 ASN A CA 1
ATOM 580 C C . ASN A 1 73 ? 11.549 -1.527 -4.583 1.00 91.81 73 ASN A C 1
ATOM 582 O O . ASN A 1 73 ? 12.515 -2.206 -4.904 1.00 91.81 73 ASN A O 1
ATOM 586 N N . GLU A 1 74 ? 11.688 -0.353 -3.961 1.00 90.31 74 GLU A N 1
ATOM 587 C CA . GLU A 1 74 ? 12.995 0.169 -3.544 1.00 90.31 74 GLU A CA 1
ATOM 588 C C . GLU A 1 74 ? 13.692 -0.775 -2.553 1.00 90.31 74 GLU A C 1
ATOM 590 O O . GLU A 1 74 ? 14.889 -1.015 -2.690 1.00 90.31 74 GLU A O 1
ATOM 595 N N . LEU A 1 75 ? 12.953 -1.373 -1.612 1.00 88.38 75 LEU A N 1
ATOM 596 C CA . LEU A 1 75 ? 13.507 -2.336 -0.650 1.00 88.38 75 LEU A CA 1
ATOM 597 C C . LEU A 1 75 ? 14.066 -3.604 -1.308 1.00 88.38 75 LEU A C 1
ATOM 599 O O . LEU A 1 75 ? 15.084 -4.111 -0.851 1.00 88.38 75 LEU A O 1
ATOM 603 N N . GLU A 1 76 ? 13.427 -4.077 -2.379 1.00 83.69 76 GLU A N 1
ATOM 604 C CA . GLU A 1 76 ? 13.832 -5.269 -3.152 1.00 83.69 76 GLU A CA 1
ATOM 605 C C . GLU A 1 76 ? 14.854 -4.969 -4.260 1.00 83.69 76 GLU A C 1
ATOM 607 O O . GLU A 1 76 ? 15.223 -5.839 -5.056 1.00 83.69 76 GLU A O 1
ATOM 612 N N . HIS A 1 77 ? 15.261 -3.708 -4.384 1.00 73.81 77 HIS A N 1
ATOM 613 C CA . HIS A 1 77 ? 16.351 -3.296 -5.258 1.00 73.81 77 HIS A CA 1
ATOM 614 C C . HIS A 1 77 ? 17.595 -2.868 -4.467 1.00 73.81 77 HIS A C 1
ATOM 616 O O . HIS A 1 77 ? 18.696 -2.874 -5.023 1.00 73.81 77 HIS A O 1
ATOM 622 N N . ASP A 1 78 ? 17.453 -2.527 -3.182 1.00 60.19 78 ASP A N 1
ATOM 623 C CA . ASP A 1 78 ? 18.558 -2.108 -2.307 1.00 60.19 78 ASP A CA 1
ATOM 624 C C . ASP A 1 78 ? 19.421 -3.289 -1.805 1.00 60.19 78 ASP A C 1
ATOM 626 O O . ASP A 1 78 ? 20.541 -3.104 -1.328 1.00 60.19 78 ASP A O 1
ATOM 630 N N . ASP A 1 79 ? 18.970 -4.534 -1.978 1.00 50.69 79 ASP A N 1
ATOM 631 C CA . ASP A 1 79 ? 19.713 -5.756 -1.650 1.00 50.69 79 ASP A CA 1
ATOM 632 C C . ASP A 1 79 ? 20.717 -6.201 -2.740 1.00 50.69 79 ASP A C 1
ATOM 634 O O . ASP A 1 79 ? 21.420 -7.205 -2.570 1.00 50.69 79 ASP A O 1
ATOM 638 N N . GLY A 1 80 ? 20.883 -5.428 -3.825 1.00 45.34 80 GLY A N 1
ATOM 639 C CA . GLY A 1 80 ? 21.742 -5.812 -4.948 1.00 45.34 80 GLY A CA 1
ATOM 640 C C . GLY A 1 80 ? 22.350 -4.672 -5.770 1.00 45.34 80 GLY A C 1
ATOM 641 O O . GLY A 1 80 ? 21.936 -4.447 -6.897 1.00 45.34 80 GLY A O 1
ATOM 642 N N . TYR A 1 81 ? 23.452 -4.096 -5.273 1.00 42.75 81 TYR A N 1
ATOM 643 C CA . TYR A 1 81 ? 24.538 -3.493 -6.071 1.00 42.75 81 TYR A CA 1
ATOM 644 C C . TYR A 1 81 ? 24.190 -2.323 -7.024 1.00 42.75 81 TYR A C 1
ATOM 646 O O . TYR A 1 81 ? 23.864 -2.512 -8.193 1.00 42.75 81 TYR A O 1
ATOM 654 N N . TYR A 1 82 ? 24.547 -1.109 -6.594 1.00 45.62 82 TYR A N 1
ATOM 655 C CA . TYR A 1 82 ? 25.211 -0.133 -7.468 1.00 45.62 82 TYR A CA 1
ATOM 656 C C . TYR A 1 82 ? 26.559 0.273 -6.852 1.00 45.62 82 TYR A C 1
ATOM 658 O O . TYR A 1 82 ? 26.706 1.335 -6.254 1.00 45.62 82 TYR A O 1
ATOM 666 N N . ASP A 1 83 ? 27.549 -0.609 -7.004 1.00 47.44 83 ASP A N 1
ATOM 667 C CA . ASP A 1 83 ? 28.978 -0.275 -6.933 1.00 47.44 83 ASP A CA 1
ATOM 668 C C . ASP A 1 83 ? 29.644 -0.775 -8.225 1.00 47.44 83 ASP A C 1
ATOM 670 O O . ASP A 1 83 ? 30.328 -1.794 -8.230 1.00 47.44 83 ASP A O 1
ATOM 674 N N . ASP A 1 84 ? 29.307 -0.134 -9.349 1.00 49.59 84 ASP A N 1
ATOM 675 C CA . ASP A 1 84 ? 30.162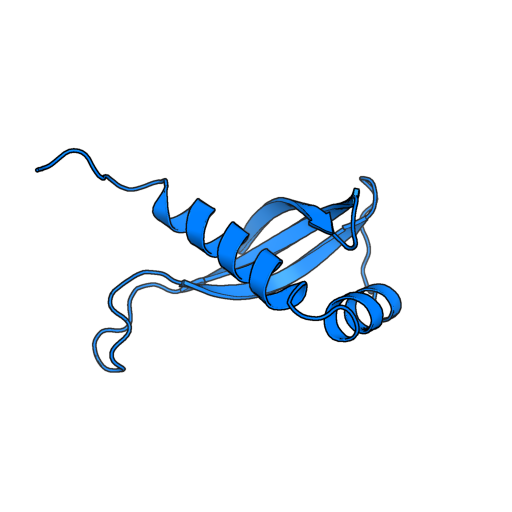 -0.014 -10.541 1.00 49.59 84 ASP A CA 1
ATOM 676 C C . ASP A 1 84 ? 29.552 1.037 -11.490 1.00 49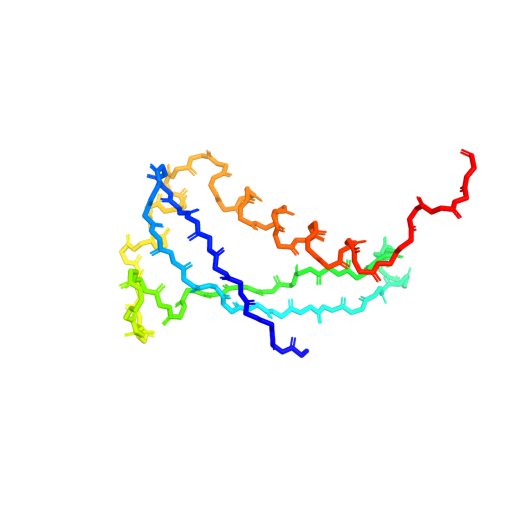.59 84 ASP A C 1
ATOM 678 O O . ASP A 1 84 ? 28.526 0.773 -12.122 1.00 49.59 84 ASP A O 1
ATOM 682 N N . TYR A 1 85 ? 30.114 2.254 -11.481 1.00 43.34 85 TYR A N 1
ATOM 683 C CA . TYR A 1 85 ? 30.585 3.044 -12.642 1.00 43.34 85 TYR A CA 1
ATOM 684 C C . TYR A 1 85 ? 30.814 4.525 -12.296 1.00 43.34 85 TYR A C 1
ATOM 686 O O . TYR A 1 85 ? 29.844 5.234 -11.945 1.00 43.34 85 TYR A O 1
#

Sequence (85 aa):
MAYEHETTVLGGLPVTIEYDVQGAEPDVGIMSSYVDDWWIVAINGRAVKKCDWLYRRIDATKGESDRIRDELNELEHDDGYYDDY

Foldseek 3Di:
DKDWDWDAAPPGWIFIKIWDKDAADVVVPRGGIATDDMDTQDTPPHGDPDDVVVVVVCVVPPCRVVVVRVVVRVVVPVVDDDPDD

Secondary structure (DSSP, 8-state):
-EEEEEEEETTTEEEEEEEEEEPPBGGGTB-S-EEEEEEEEEETTEE-S--HHHHHHHHHSTTHHHHHHHHHHHHTTTTS-----

pLDDT: mean 88.79, std 14.04, range [42.75, 97.88]